Protein AF-M5RUQ2-F1 (afdb_monomer_lite)

Secondary structure (DSSP, 8-state):
-PPPHHHHHHHHHHHHHHHHHHHH--TT--GGGGHHHHHHHH-SS--HHHHHHHHHSSSHHHHHHHHHHHHHT-S---HHHHHHHHHHHHHHHH-GGGT-

Sequence (100 aa):
MTMSSDQLTHNMAQDFSEFLTNTIGLDDAPADEFFDPIAAVFGNAPTQASVVAVFKSHDGPNRLASKLNDWLETNDVTDSLARQLLEIMIVNNFGPDVIA

Organism: NCBI:txid1265738

Structure (mmCIF, N/CA/C/O backbone):
data_AF-M5RUQ2-F1
#
_entry.id   AF-M5RUQ2-F1
#
loop_
_atom_site.group_PDB
_atom_site.id
_atom_site.type_symbol
_atom_site.label_atom_id
_atom_site.label_alt_id
_atom_site.label_comp_id
_atom_site.label_asym_id
_atom_site.label_entity_id
_atom_site.label_seq_id
_atom_site.pdbx_PDB_ins_code
_atom_site.Cartn_x
_atom_site.Cartn_y
_atom_site.Cartn_z
_atom_site.occupancy
_atom_site.B_iso_or_equiv
_atom_site.auth_seq_id
_atom_site.auth_comp_id
_atom_site.auth_asym_id
_atom_site.auth_atom_id
_atom_site.pdbx_PDB_model_num
ATOM 1 N N . MET A 1 1 ? 1.455 -0.718 -23.604 1.00 49.81 1 MET A N 1
ATOM 2 C CA . MET A 1 1 ? 1.096 0.673 -23.257 1.00 49.81 1 MET A CA 1
ATOM 3 C C . MET A 1 1 ? 1.663 0.931 -21.876 1.00 49.81 1 MET A C 1
ATOM 5 O O . MET A 1 1 ? 1.495 0.067 -21.028 1.00 49.81 1 MET A O 1
ATOM 9 N N . THR A 1 2 ? 2.393 2.024 -21.673 1.00 66.62 2 THR A N 1
ATOM 10 C CA . THR A 1 2 ? 2.917 2.380 -20.346 1.00 66.62 2 THR A CA 1
ATOM 11 C C . THR A 1 2 ? 1.792 3.046 -19.560 1.00 66.62 2 THR A C 1
ATOM 13 O O . THR A 1 2 ? 1.225 4.021 -20.044 1.00 66.62 2 THR A O 1
ATOM 16 N N . MET A 1 3 ? 1.442 2.497 -18.398 1.00 80.50 3 MET A N 1
ATOM 17 C CA . MET A 1 3 ? 0.488 3.102 -17.463 1.00 80.50 3 MET A CA 1
ATOM 18 C C . MET A 1 3 ? 1.013 4.465 -16.989 1.00 80.50 3 MET A C 1
ATOM 20 O O . MET A 1 3 ? 2.215 4.601 -16.744 1.00 80.50 3 MET A O 1
ATOM 24 N N . SER A 1 4 ? 0.148 5.481 -16.899 1.00 88.56 4 SER A N 1
ATOM 25 C CA . SER A 1 4 ? 0.551 6.792 -16.370 1.00 88.56 4 SER A CA 1
ATOM 26 C C . SER A 1 4 ? 0.716 6.751 -14.846 1.00 88.56 4 SER A C 1
ATOM 28 O O . SER A 1 4 ? 0.167 5.874 -14.183 1.00 88.56 4 SER A O 1
ATOM 30 N N . SER A 1 5 ? 1.449 7.715 -14.278 1.00 87.44 5 SER A N 1
ATOM 31 C CA . SER A 1 5 ? 1.586 7.853 -12.819 1.00 87.44 5 SER A CA 1
ATOM 32 C C . SER A 1 5 ? 0.237 8.018 -12.128 1.00 87.44 5 SER A C 1
ATOM 34 O O . SER A 1 5 ? 0.017 7.419 -11.086 1.00 87.44 5 SER A O 1
ATOM 36 N N . ASP A 1 6 ? -0.674 8.785 -12.725 1.00 89.44 6 ASP A N 1
ATOM 37 C CA . ASP A 1 6 ? -1.978 9.084 -12.126 1.00 89.44 6 ASP A CA 1
ATOM 38 C C . ASP A 1 6 ? -2.875 7.842 -12.115 1.00 89.44 6 ASP A C 1
ATOM 40 O O . ASP A 1 6 ? -3.547 7.568 -11.126 1.00 89.44 6 ASP A O 1
ATOM 44 N N . GLN A 1 7 ? -2.830 7.049 -13.194 1.00 91.06 7 GLN A N 1
ATOM 45 C CA . GLN A 1 7 ? -3.506 5.752 -13.250 1.00 91.06 7 GLN A CA 1
ATOM 46 C C . GLN A 1 7 ? -2.924 4.782 -12.224 1.00 91.06 7 GLN A C 1
ATOM 48 O O . GLN A 1 7 ? -3.679 4.100 -11.543 1.00 91.06 7 GLN A O 1
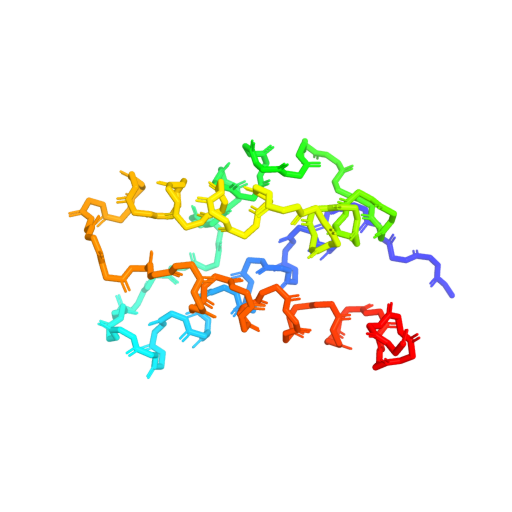ATOM 53 N N . LEU A 1 8 ? -1.596 4.752 -12.081 1.00 92.38 8 LEU A N 1
ATOM 54 C CA . LEU A 1 8 ? -0.945 3.916 -11.080 1.00 92.38 8 LEU A CA 1
ATOM 55 C C . LEU A 1 8 ? -1.357 4.328 -9.659 1.00 92.38 8 LEU A C 1
ATOM 57 O O . LEU A 1 8 ? -1.776 3.470 -8.895 1.00 92.38 8 LEU A O 1
ATOM 61 N N . THR A 1 9 ? -1.301 5.617 -9.309 1.00 92.69 9 THR A N 1
ATOM 62 C CA . THR A 1 9 ? -1.737 6.109 -7.990 1.00 92.69 9 THR A CA 1
ATOM 63 C C . THR A 1 9 ? -3.189 5.732 -7.706 1.00 92.69 9 THR A C 1
ATOM 65 O O . THR A 1 9 ? -3.485 5.259 -6.612 1.00 92.69 9 THR A O 1
ATOM 68 N N . HIS A 1 10 ? -4.081 5.889 -8.688 1.00 93.44 10 HIS A N 1
ATOM 69 C CA . HIS A 1 10 ? -5.487 5.525 -8.535 1.00 93.44 10 HIS A CA 1
ATOM 70 C C . HIS A 1 10 ? -5.679 4.018 -8.309 1.00 93.44 10 HIS A C 1
ATOM 72 O O . HIS A 1 10 ? -6.381 3.629 -7.381 1.00 93.44 10 HIS A O 1
ATOM 78 N N . ASN A 1 11 ? -5.010 3.165 -9.089 1.00 93.88 11 ASN A N 1
ATOM 79 C CA . ASN A 1 11 ? -5.087 1.716 -8.900 1.00 93.88 11 ASN A CA 1
ATOM 80 C C . ASN A 1 11 ? -4.516 1.287 -7.539 1.00 93.88 11 ASN A C 1
ATOM 82 O O . ASN A 1 11 ? -5.125 0.486 -6.839 1.00 93.88 11 ASN A O 1
ATOM 86 N N . MET A 1 12 ? -3.374 1.853 -7.131 1.00 93.81 12 MET A N 1
ATOM 87 C CA . MET A 1 12 ? -2.772 1.588 -5.820 1.00 93.81 12 MET A CA 1
ATOM 88 C C . MET A 1 12 ? -3.727 1.958 -4.682 1.00 93.81 12 MET A C 1
ATOM 90 O O . MET A 1 12 ? -3.849 1.230 -3.703 1.00 93.81 12 MET A O 1
ATOM 94 N N . ALA A 1 13 ? -4.411 3.089 -4.814 1.00 93.75 13 ALA A N 1
ATOM 95 C CA . ALA A 1 13 ? -5.404 3.548 -3.860 1.00 93.75 13 ALA A CA 1
ATOM 96 C C . ALA A 1 13 ? -6.628 2.622 -3.780 1.00 93.75 13 ALA A C 1
ATOM 98 O O . ALA A 1 13 ? -7.132 2.370 -2.685 1.00 93.75 13 ALA A O 1
ATOM 99 N N . GLN A 1 14 ? -7.075 2.077 -4.915 1.00 93.56 14 GLN A N 1
ATOM 100 C CA . GLN A 1 14 ? -8.127 1.060 -4.948 1.00 93.56 14 GLN A CA 1
ATOM 101 C C . GLN A 1 14 ? -7.679 -0.230 -4.257 1.00 93.56 14 GLN A C 1
ATOM 103 O O . GLN A 1 14 ? -8.386 -0.709 -3.375 1.00 93.56 14 GLN A O 1
ATOM 108 N N . ASP A 1 15 ? -6.476 -0.727 -4.568 1.00 93.88 15 ASP A N 1
ATOM 109 C CA . ASP A 1 15 ? -5.904 -1.905 -3.905 1.00 93.88 15 ASP A CA 1
ATOM 110 C C . ASP A 1 15 ? -5.828 -1.705 -2.377 1.00 93.88 15 ASP A C 1
ATOM 112 O O . ASP A 1 15 ? -6.100 -2.624 -1.605 1.00 93.88 15 ASP A O 1
ATOM 116 N N . PHE A 1 16 ? -5.477 -0.493 -1.927 1.00 92.44 16 PHE A N 1
ATOM 117 C CA . PHE A 1 16 ? -5.371 -0.144 -0.507 1.00 92.44 16 PHE A CA 1
ATOM 118 C C . PHE A 1 16 ? -6.732 -0.130 0.179 1.00 92.44 16 PHE A C 1
ATOM 120 O O . PHE A 1 16 ? -6.881 -0.763 1.225 1.00 92.44 16 PHE A O 1
ATOM 127 N N . SER A 1 17 ? -7.708 0.557 -0.416 1.00 92.25 17 SER A N 1
ATOM 128 C CA . SER A 1 17 ? -9.085 0.603 0.077 1.00 92.25 17 SER A CA 1
ATOM 129 C C . SER A 1 17 ? -9.658 -0.812 0.189 1.00 92.25 17 SER A C 1
ATOM 131 O O . SER A 1 17 ? -10.001 -1.248 1.286 1.00 92.25 17 SER A O 1
ATOM 133 N N . GLU A 1 18 ? -9.633 -1.593 -0.896 1.00 91.94 18 GLU A N 1
ATOM 134 C CA . GLU A 1 18 ? -10.187 -2.950 -0.917 1.00 91.94 18 GLU A CA 1
ATOM 135 C C . G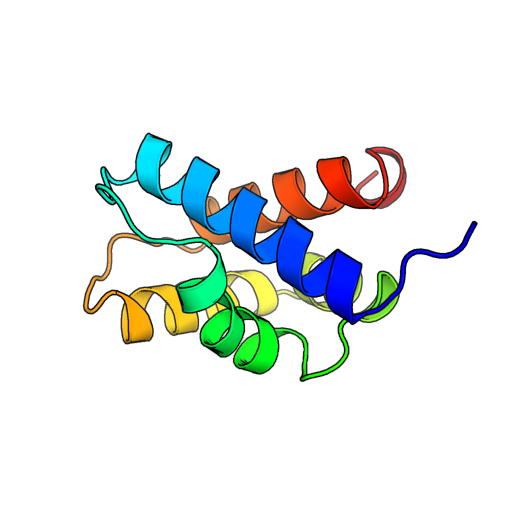LU A 1 18 ? -9.515 -3.871 0.107 1.00 91.94 18 GLU A C 1
ATOM 137 O O . GLU A 1 18 ? -10.187 -4.606 0.838 1.00 91.94 18 GLU A O 1
ATOM 142 N N . PHE A 1 19 ? -8.185 -3.848 0.191 1.00 91.88 19 PHE A N 1
ATOM 143 C CA . PHE A 1 19 ? -7.461 -4.714 1.113 1.00 91.88 19 PHE A CA 1
ATOM 144 C C . PHE A 1 19 ? -7.702 -4.332 2.576 1.00 91.88 19 PHE A C 1
ATOM 146 O O . PHE A 1 19 ? -7.944 -5.211 3.406 1.00 91.88 19 PHE A O 1
ATOM 153 N N . LEU A 1 20 ? -7.656 -3.041 2.914 1.00 90.25 20 LEU A N 1
ATOM 154 C CA . LEU A 1 20 ? -7.826 -2.579 4.293 1.00 90.25 20 LEU A CA 1
ATOM 155 C C . LEU A 1 20 ? -9.276 -2.716 4.765 1.00 90.25 20 LEU A C 1
ATOM 157 O O . LEU A 1 20 ? -9.491 -3.160 5.893 1.00 90.25 20 LEU A O 1
ATOM 161 N N . THR A 1 21 ? -10.265 -2.462 3.905 1.00 90.38 21 THR A N 1
ATOM 162 C CA . THR A 1 21 ? -11.674 -2.759 4.202 1.00 90.38 21 THR A CA 1
ATOM 163 C C . THR A 1 21 ? -11.856 -4.235 4.546 1.00 90.38 21 THR A C 1
ATOM 165 O O . THR A 1 21 ? -12.417 -4.564 5.590 1.00 90.38 21 THR A O 1
ATOM 168 N N . ASN A 1 22 ? -11.303 -5.139 3.733 1.00 88.94 22 ASN A N 1
ATOM 169 C CA . ASN A 1 22 ? -11.439 -6.578 3.959 1.00 88.94 22 ASN A CA 1
ATOM 170 C C . ASN A 1 22 ? -10.642 -7.099 5.167 1.00 88.94 22 ASN A C 1
ATOM 172 O O . ASN A 1 22 ? -11.026 -8.109 5.757 1.00 88.94 22 ASN A O 1
ATOM 176 N N . THR A 1 23 ? -9.529 -6.452 5.526 1.00 89.44 23 THR A N 1
ATOM 177 C CA . THR A 1 23 ? -8.602 -6.981 6.540 1.00 89.44 23 THR A CA 1
ATOM 178 C C . THR A 1 23 ? -8.833 -6.399 7.929 1.00 89.44 23 THR A C 1
ATOM 180 O O . THR A 1 23 ? -8.785 -7.141 8.909 1.00 89.44 23 THR A O 1
ATOM 183 N N . ILE A 1 24 ? -9.076 -5.090 8.029 1.00 87.75 24 ILE A N 1
ATOM 184 C CA . ILE A 1 24 ? -9.244 -4.390 9.313 1.00 87.75 24 ILE A CA 1
ATOM 185 C C . ILE A 1 24 ? -10.639 -3.774 9.484 1.00 87.75 24 ILE A C 1
ATOM 187 O O . ILE A 1 24 ? -10.887 -3.115 10.488 1.00 87.75 24 ILE A O 1
ATOM 191 N N . GLY A 1 25 ? -11.566 -4.014 8.548 1.00 86.69 25 GLY A N 1
ATOM 192 C CA . GLY A 1 25 ? -12.944 -3.526 8.653 1.00 86.69 25 GLY A CA 1
ATOM 193 C C . GLY A 1 25 ? -13.057 -2.018 8.453 1.00 86.69 25 GLY A C 1
ATOM 194 O O . GLY A 1 25 ? -13.854 -1.363 9.118 1.00 86.69 25 GLY A O 1
ATOM 195 N N . LEU A 1 26 ? -12.218 -1.457 7.578 1.00 83.12 26 LEU A N 1
ATOM 196 C CA . LEU A 1 26 ? -12.294 -0.053 7.203 1.00 83.12 26 LEU A CA 1
ATOM 197 C C . LEU A 1 26 ? -13.535 0.184 6.326 1.00 83.12 26 LEU A C 1
ATOM 199 O O . LEU A 1 26 ? -13.463 0.080 5.102 1.00 83.12 26 LEU A O 1
ATOM 203 N N . ASP A 1 27 ? -14.683 0.430 6.949 1.00 76.81 27 ASP A N 1
ATOM 204 C CA . ASP A 1 27 ? -15.944 0.639 6.234 1.00 76.81 27 ASP A CA 1
ATOM 205 C C . ASP A 1 27 ? -15.908 1.946 5.416 1.00 76.81 27 ASP A C 1
ATOM 207 O O . ASP A 1 27 ? -15.606 3.016 5.942 1.00 76.81 27 ASP A O 1
ATOM 211 N N . ASP A 1 28 ? -16.243 1.849 4.124 1.00 67.38 28 ASP A N 1
ATOM 212 C CA . ASP A 1 28 ? -16.500 2.967 3.199 1.00 67.38 28 ASP A CA 1
ATOM 213 C C . ASP A 1 28 ? -15.362 3.988 2.966 1.00 67.38 28 ASP A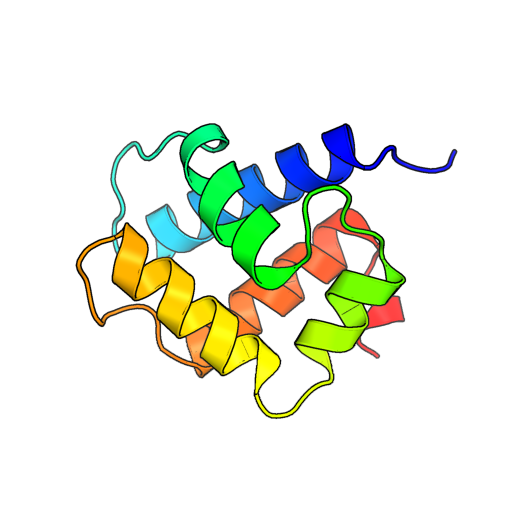 C 1
ATOM 215 O O . ASP A 1 28 ? -15.631 5.081 2.470 1.00 67.38 28 ASP A O 1
ATOM 219 N N . ALA A 1 29 ? -14.092 3.659 3.231 1.00 75.38 29 ALA A N 1
ATOM 220 C CA . ALA A 1 29 ? -12.988 4.570 2.904 1.00 75.38 29 ALA A CA 1
ATOM 221 C C . ALA A 1 29 ? -12.788 4.686 1.375 1.00 75.38 29 ALA A C 1
ATOM 223 O O . ALA A 1 29 ? -12.348 3.715 0.739 1.00 75.38 29 ALA A O 1
ATOM 224 N N . PRO A 1 30 ? -13.082 5.844 0.754 1.00 85.06 30 PRO A N 1
ATOM 225 C CA . PRO A 1 30 ? -12.921 6.014 -0.683 1.00 85.06 30 PRO A CA 1
ATOM 226 C C . PRO A 1 30 ? -11.442 5.920 -1.070 1.00 85.06 30 PRO A C 1
ATOM 228 O O . PRO A 1 30 ? -10.571 6.438 -0.377 1.00 85.06 30 PRO A O 1
ATOM 231 N N . ALA A 1 31 ? -11.155 5.301 -2.219 1.00 87.88 31 ALA A N 1
ATOM 232 C CA . ALA A 1 31 ? -9.787 5.138 -2.720 1.00 87.88 31 ALA A CA 1
ATOM 233 C C . ALA A 1 31 ? -8.999 6.466 -2.722 1.00 87.88 31 ALA A C 1
ATOM 235 O O . ALA A 1 31 ? -7.849 6.506 -2.296 1.00 87.88 31 ALA A O 1
ATOM 236 N N . ASP A 1 32 ? -9.630 7.571 -3.122 1.00 88.56 32 ASP A N 1
ATOM 237 C CA . ASP A 1 32 ? -8.976 8.881 -3.223 1.00 88.56 32 ASP A CA 1
ATOM 238 C C . ASP A 1 32 ? -8.363 9.374 -1.896 1.00 88.56 32 ASP A C 1
ATOM 240 O O . ASP A 1 32 ? -7.378 10.112 -1.911 1.00 88.56 32 ASP A O 1
ATOM 244 N N . GLU A 1 33 ? -8.869 8.925 -0.743 1.00 87.81 33 GLU A N 1
ATOM 245 C CA . GLU A 1 33 ? -8.293 9.260 0.565 1.00 87.81 33 GLU A CA 1
ATOM 246 C C . GLU A 1 33 ? -6.909 8.627 0.799 1.00 87.81 33 GLU A C 1
ATOM 248 O O . GLU A 1 33 ? -6.103 9.144 1.573 1.00 87.81 33 GLU A O 1
ATOM 253 N N . PHE A 1 34 ? -6.569 7.566 0.063 1.00 90.94 34 PHE A N 1
ATOM 254 C CA . PHE A 1 34 ? -5.256 6.926 0.125 1.00 90.94 34 PHE A CA 1
ATOM 255 C C . PHE A 1 34 ? -4.187 7.628 -0.723 1.00 90.94 34 PHE A C 1
ATOM 257 O O . PHE A 1 34 ? -3.017 7.237 -0.678 1.00 90.94 34 PHE A O 1
ATOM 264 N N . PHE A 1 35 ? -4.531 8.679 -1.475 1.00 92.00 35 PHE A N 1
ATOM 265 C CA . PHE A 1 35 ? -3.568 9.371 -2.338 1.00 92.00 35 PHE A CA 1
ATOM 266 C C . PHE A 1 35 ? -2.442 10.017 -1.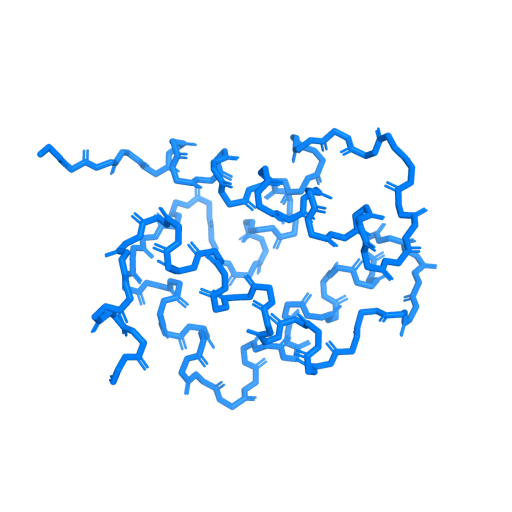529 1.00 92.00 35 PHE A C 1
ATOM 268 O O . PHE A 1 35 ? -1.276 9.911 -1.911 1.00 92.00 35 PHE A O 1
ATOM 275 N N . ASP A 1 36 ? -2.769 10.620 -0.387 1.00 90.56 36 ASP A N 1
ATOM 276 C CA . ASP A 1 36 ? -1.797 11.254 0.503 1.00 90.56 36 ASP A CA 1
ATOM 277 C C . ASP A 1 36 ? -0.802 10.250 1.114 1.00 90.56 36 ASP A C 1
ATOM 279 O O . ASP A 1 36 ? 0.411 10.460 0.972 1.00 90.56 36 ASP A O 1
ATOM 283 N N . PRO A 1 37 ? -1.229 9.135 1.747 1.00 90.88 37 PRO A N 1
ATOM 284 C CA . PRO A 1 37 ? -0.283 8.142 2.252 1.00 90.88 37 PRO A CA 1
ATOM 285 C C . PRO A 1 37 ? 0.532 7.483 1.128 1.00 90.88 37 PRO A C 1
ATOM 287 O O . PRO A 1 37 ? 1.724 7.227 1.319 1.00 90.88 37 PRO A O 1
ATOM 290 N N . ILE A 1 38 ? -0.043 7.280 -0.063 1.00 91.75 38 ILE A N 1
ATOM 291 C CA . ILE A 1 38 ? 0.696 6.793 -1.238 1.00 91.75 38 ILE A CA 1
ATOM 292 C C . ILE A 1 38 ? 1.773 7.802 -1.651 1.00 91.75 38 ILE A C 1
ATOM 294 O O . ILE A 1 38 ? 2.952 7.448 -1.744 1.00 91.75 38 ILE A O 1
ATOM 298 N N . ALA A 1 39 ? 1.419 9.072 -1.831 1.00 91.50 39 ALA A N 1
ATOM 299 C CA . ALA A 1 39 ? 2.362 10.120 -2.204 1.00 91.50 39 ALA A CA 1
ATOM 300 C C . ALA A 1 39 ? 3.473 10.294 -1.155 1.00 91.50 39 ALA A C 1
ATOM 302 O O . ALA A 1 39 ? 4.644 10.483 -1.498 1.00 91.50 39 ALA A O 1
ATOM 303 N N . ALA A 1 40 ? 3.145 10.149 0.130 1.00 91.25 40 ALA A N 1
ATOM 304 C CA . ALA A 1 40 ? 4.108 10.234 1.220 1.00 91.25 40 ALA A CA 1
ATOM 305 C C . ALA A 1 40 ? 5.136 9.088 1.225 1.00 91.25 40 ALA A C 1
ATOM 307 O O . ALA A 1 40 ? 6.247 9.266 1.736 1.00 91.25 40 ALA A O 1
ATOM 308 N N . VAL A 1 41 ? 4.795 7.915 0.682 1.00 92.38 41 VAL A N 1
ATOM 309 C CA . VAL A 1 41 ? 5.674 6.734 0.644 1.00 92.38 41 VAL A CA 1
ATOM 310 C C . VAL A 1 41 ? 6.423 6.636 -0.684 1.00 92.38 41 VAL A C 1
ATOM 312 O O . VAL A 1 41 ? 7.640 6.446 -0.683 1.00 92.38 41 VAL A O 1
ATOM 315 N N . PHE A 1 42 ? 5.720 6.805 -1.804 1.00 91.62 42 PHE A N 1
ATOM 316 C CA . PHE A 1 42 ? 6.234 6.546 -3.153 1.00 91.62 42 PHE A CA 1
ATOM 317 C C . PHE A 1 42 ? 6.533 7.818 -3.964 1.00 91.62 42 PHE A C 1
ATOM 319 O O . PHE A 1 42 ? 7.126 7.722 -5.042 1.00 91.62 42 PHE A O 1
ATOM 326 N N . GLY A 1 43 ? 6.170 8.994 -3.440 1.00 89.38 43 GLY A N 1
ATOM 327 C CA . GLY A 1 43 ? 6.252 10.290 -4.116 1.00 89.38 43 GLY A CA 1
ATOM 328 C C . GLY A 1 43 ? 5.003 10.619 -4.944 1.00 89.38 43 GLY A C 1
ATOM 329 O O . GLY A 1 43 ? 4.178 9.755 -5.216 1.00 89.38 43 GLY A O 1
ATOM 330 N N . ASN A 1 44 ? 4.890 11.872 -5.399 1.00 88.06 44 ASN A N 1
ATOM 331 C CA . ASN A 1 44 ? 3.725 12.379 -6.153 1.00 88.06 44 ASN A CA 1
ATOM 332 C C . ASN A 1 44 ? 3.554 11.772 -7.559 1.00 88.06 44 ASN A C 1
ATOM 334 O O . ASN A 1 44 ? 2.538 11.990 -8.207 1.00 88.06 44 ASN A O 1
ATOM 338 N N . ALA A 1 45 ? 4.567 11.066 -8.057 1.00 90.62 45 ALA A N 1
ATOM 339 C CA . ALA A 1 45 ? 4.546 10.400 -9.352 1.00 90.62 45 ALA A CA 1
ATOM 340 C C . ALA A 1 45 ? 5.189 9.014 -9.195 1.00 90.62 45 ALA A C 1
ATOM 342 O O . ALA A 1 45 ? 6.361 8.837 -9.550 1.00 90.62 45 ALA A O 1
ATOM 343 N N . PRO A 1 46 ? 4.475 8.049 -8.585 1.00 91.75 46 PRO A N 1
ATOM 344 C CA . PRO A 1 46 ? 5.014 6.717 -8.382 1.00 91.75 46 PRO A CA 1
ATOM 345 C C . PRO A 1 46 ? 5.333 6.060 -9.727 1.00 91.75 46 PRO A C 1
ATOM 347 O O . PRO A 1 46 ? 4.701 6.308 -10.755 1.00 91.75 46 PRO A O 1
ATOM 350 N N . THR A 1 47 ? 6.350 5.207 -9.713 1.00 92.31 47 THR A N 1
ATOM 351 C CA . THR A 1 47 ? 6.757 4.381 -10.850 1.00 92.31 47 THR A CA 1
ATOM 352 C C . THR A 1 47 ? 6.883 2.943 -10.375 1.00 92.31 47 THR A C 1
ATOM 354 O O . THR A 1 47 ? 7.106 2.700 -9.189 1.00 92.31 47 THR A O 1
ATOM 357 N N . GLN A 1 48 ? 6.843 1.978 -11.295 1.00 92.38 48 GLN A N 1
ATOM 358 C CA . GLN A 1 48 ? 7.125 0.581 -10.952 1.00 92.38 48 GLN A CA 1
ATOM 359 C C . GLN A 1 48 ? 8.447 0.441 -10.179 1.00 92.38 48 GLN A C 1
ATOM 361 O O . GLN A 1 48 ? 8.506 -0.241 -9.162 1.00 92.38 48 GLN A O 1
ATOM 366 N N . ALA A 1 49 ? 9.504 1.132 -10.618 1.00 91.62 49 ALA A N 1
ATOM 367 C CA . ALA A 1 49 ? 10.803 1.077 -9.955 1.00 91.62 49 ALA A CA 1
ATOM 368 C C . ALA A 1 49 ? 10.761 1.624 -8.517 1.00 91.62 49 ALA A C 1
ATOM 370 O O . ALA A 1 49 ? 11.367 1.020 -7.632 1.00 91.62 49 ALA A O 1
ATOM 371 N N . SER A 1 50 ? 10.047 2.729 -8.260 1.00 92.19 50 SER A N 1
ATOM 372 C CA . SER A 1 50 ? 9.954 3.298 -6.908 1.00 92.19 50 SER A CA 1
ATOM 373 C C . SER A 1 50 ? 9.116 2.428 -5.971 1.00 92.19 50 SER A C 1
ATOM 375 O O . SER A 1 50 ? 9.517 2.215 -4.828 1.00 92.19 50 SER A O 1
ATOM 377 N N . VAL A 1 51 ? 8.013 1.853 -6.458 1.00 92.44 51 VAL A N 1
ATOM 378 C CA . VAL A 1 51 ? 7.175 0.925 -5.683 1.00 92.44 51 VAL A CA 1
ATOM 379 C C . VAL A 1 51 ? 7.950 -0.343 -5.318 1.00 92.44 51 VAL A C 1
ATOM 381 O O . VAL A 1 51 ? 7.998 -0.738 -4.153 1.00 92.44 51 VAL A O 1
ATOM 384 N N . VAL A 1 52 ? 8.638 -0.945 -6.291 1.00 92.81 52 VAL A N 1
ATOM 385 C CA . VAL A 1 52 ? 9.456 -2.145 -6.063 1.00 92.81 52 VAL A CA 1
ATOM 386 C C . VAL A 1 52 ? 10.624 -1.855 -5.120 1.00 92.81 52 VAL A C 1
ATOM 388 O O . VAL A 1 52 ? 10.958 -2.697 -4.287 1.00 92.81 52 VAL A O 1
ATOM 391 N N . ALA A 1 53 ? 11.235 -0.670 -5.205 1.00 93.06 53 ALA A N 1
ATOM 392 C CA . ALA A 1 53 ? 12.293 -0.269 -4.281 1.00 93.06 53 ALA A CA 1
ATOM 393 C C . ALA A 1 53 ? 11.793 -0.207 -2.828 1.00 93.06 53 ALA A C 1
ATOM 395 O O . ALA A 1 53 ? 12.484 -0.697 -1.936 1.00 93.06 53 ALA A O 1
ATOM 396 N N . VAL A 1 54 ? 10.585 0.320 -2.592 1.00 93.19 54 VAL A N 1
ATOM 397 C CA . VAL A 1 54 ? 9.951 0.308 -1.262 1.00 93.19 54 VAL A CA 1
ATOM 398 C C . VAL A 1 54 ? 9.724 -1.130 -0.797 1.00 93.19 54 VAL A C 1
ATOM 400 O O . VAL A 1 54 ? 10.178 -1.483 0.288 1.00 93.19 54 VAL A O 1
ATOM 403 N N . PHE A 1 55 ? 9.130 -1.989 -1.627 1.00 93.00 55 PHE A N 1
ATOM 404 C CA . PHE A 1 55 ? 8.871 -3.393 -1.277 1.00 93.00 55 PHE A CA 1
ATOM 405 C C . PHE A 1 55 ? 10.136 -4.204 -0.948 1.00 93.00 55 PHE A C 1
ATOM 407 O O . PHE A 1 55 ? 10.131 -5.025 -0.028 1.00 93.00 55 PHE A O 1
ATOM 414 N N . LYS A 1 56 ? 11.230 -3.977 -1.686 1.00 90.81 56 LYS A N 1
ATOM 415 C CA . LYS A 1 56 ? 12.513 -4.674 -1.480 1.00 90.81 56 LYS A CA 1
ATOM 416 C C . LYS A 1 56 ? 13.352 -4.091 -0.342 1.00 90.81 56 LYS A C 1
ATOM 418 O O . LYS A 1 56 ? 14.311 -4.730 0.086 1.00 90.81 56 LYS A O 1
ATOM 423 N N . SER A 1 57 ? 13.034 -2.889 0.131 1.00 92.38 57 SER A N 1
ATOM 424 C CA . SER A 1 57 ? 13.758 -2.268 1.239 1.00 92.38 57 SER A CA 1
ATOM 425 C C . SER A 1 57 ? 13.340 -2.856 2.589 1.00 92.38 57 SER A C 1
ATOM 427 O O . SER A 1 57 ? 12.196 -3.262 2.770 1.00 92.38 57 SER A O 1
ATOM 429 N N . HIS A 1 58 ? 14.268 -2.877 3.549 1.00 86.69 58 HIS A N 1
ATOM 430 C CA . HIS A 1 58 ? 13.993 -3.360 4.906 1.00 86.69 58 HIS A CA 1
ATOM 431 C C . HIS A 1 58 ? 12.943 -2.500 5.631 1.00 86.69 58 HIS A C 1
ATOM 433 O O . HIS A 1 58 ? 12.081 -3.030 6.323 1.00 86.69 58 HIS A O 1
ATOM 439 N N . ASP A 1 59 ? 12.982 -1.182 5.414 1.00 90.94 59 ASP A N 1
ATOM 440 C CA . ASP A 1 59 ? 12.138 -0.216 6.128 1.00 90.94 59 ASP A CA 1
ATOM 441 C C . ASP A 1 59 ? 10.918 0.257 5.326 1.00 90.94 59 ASP A C 1
ATOM 443 O O . ASP A 1 59 ? 10.087 0.998 5.843 1.00 90.94 59 ASP A O 1
ATOM 447 N N . GLY A 1 60 ? 10.792 -0.121 4.054 1.00 90.12 60 GLY A N 1
ATOM 448 C CA . GLY A 1 60 ? 9.715 0.355 3.183 1.00 90.12 60 GLY A CA 1
ATOM 449 C C . GLY A 1 60 ? 8.322 -0.085 3.634 1.00 90.12 60 GLY A C 1
ATOM 450 O O . GLY A 1 60 ? 7.465 0.786 3.801 1.00 90.12 60 GLY A O 1
ATOM 451 N N . PRO A 1 61 ? 8.085 -1.388 3.882 1.00 92.25 61 PRO A N 1
ATOM 452 C CA . PRO A 1 61 ? 6.812 -1.861 4.423 1.00 92.25 61 PRO A CA 1
ATOM 453 C C . PRO A 1 61 ? 6.497 -1.237 5.793 1.00 92.25 61 PRO A C 1
ATOM 455 O O . PRO A 1 61 ? 5.391 -0.736 5.986 1.00 92.25 61 PRO A O 1
ATOM 458 N N . ASN A 1 62 ? 7.492 -1.111 6.679 1.00 93.88 62 ASN A N 1
ATOM 459 C CA . ASN A 1 62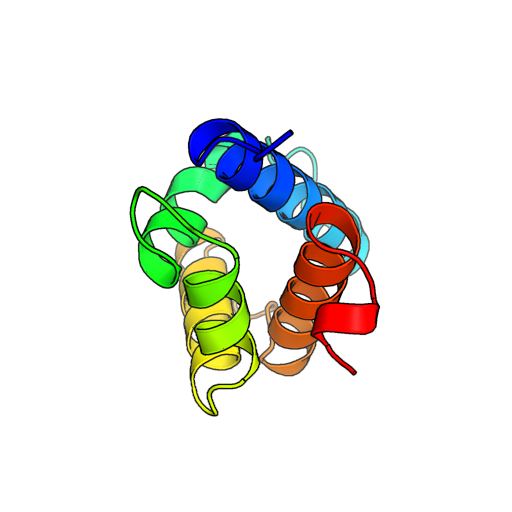 ? 7.370 -0.403 7.960 1.00 93.88 62 ASN A CA 1
ATOM 460 C C . ASN A 1 62 ? 6.965 1.073 7.795 1.00 93.88 62 ASN A C 1
ATOM 462 O O . ASN A 1 62 ? 6.114 1.585 8.523 1.00 93.88 62 ASN A O 1
ATOM 466 N N . ARG A 1 63 ? 7.558 1.781 6.827 1.00 93.25 63 ARG A N 1
ATOM 467 C CA . ARG A 1 63 ? 7.220 3.180 6.531 1.00 93.25 63 ARG A CA 1
ATOM 468 C C . ARG A 1 63 ? 5.795 3.305 6.004 1.00 93.25 63 ARG A C 1
ATOM 470 O O . ARG A 1 63 ? 5.101 4.246 6.384 1.00 93.25 63 ARG A O 1
ATOM 477 N N . LEU A 1 64 ? 5.365 2.381 5.147 1.00 94.19 64 LEU A N 1
ATOM 478 C CA . LEU A 1 64 ? 3.990 2.337 4.662 1.00 94.19 64 LEU A CA 1
ATOM 479 C C . LEU A 1 64 ? 3.008 2.074 5.809 1.00 94.19 64 LEU A C 1
ATOM 481 O O . LEU A 1 64 ? 2.052 2.830 5.958 1.00 94.19 64 LEU A O 1
ATOM 485 N N . ALA A 1 65 ? 3.285 1.073 6.647 1.00 94.44 65 ALA A N 1
ATOM 486 C CA . ALA A 1 65 ? 2.509 0.777 7.848 1.00 94.44 65 ALA A CA 1
ATOM 487 C C . ALA A 1 65 ? 2.353 2.016 8.738 1.00 94.44 65 ALA A C 1
ATOM 489 O O . ALA A 1 65 ? 1.237 2.387 9.084 1.00 94.44 65 ALA A O 1
ATOM 490 N N . SER A 1 66 ? 3.455 2.709 9.044 1.00 95.06 66 SER A N 1
ATOM 491 C CA . SER A 1 66 ? 3.424 3.943 9.836 1.00 95.06 66 SER A CA 1
ATOM 492 C C . SER A 1 66 ? 2.567 5.026 9.185 1.00 95.06 66 SER A C 1
ATOM 494 O O . SER A 1 66 ? 1.772 5.642 9.879 1.00 95.06 66 SER A O 1
ATOM 496 N N . LYS A 1 67 ? 2.676 5.250 7.870 1.00 94.25 67 LYS A N 1
ATOM 497 C CA . LYS A 1 67 ? 1.889 6.290 7.185 1.00 94.25 67 LYS A CA 1
ATOM 498 C C . LYS A 1 67 ? 0.397 5.983 7.156 1.00 94.25 67 LYS A C 1
ATOM 500 O O . LYS A 1 67 ? -0.399 6.901 7.309 1.00 94.25 67 LYS A O 1
ATOM 505 N N . LEU A 1 68 ? 0.035 4.716 6.982 1.00 92.75 68 LEU A N 1
ATOM 506 C CA . LEU A 1 68 ? -1.357 4.281 7.028 1.00 92.75 68 LEU A CA 1
ATOM 507 C C . LEU A 1 68 ? -1.917 4.360 8.449 1.00 92.75 68 LEU A C 1
ATOM 509 O O . LEU A 1 68 ? -3.005 4.882 8.618 1.00 92.75 68 LEU A O 1
ATOM 513 N N . ASN A 1 69 ? -1.167 3.920 9.461 1.00 93.50 69 ASN A N 1
ATOM 514 C CA . ASN A 1 69 ? -1.560 4.037 10.869 1.00 93.50 69 ASN A CA 1
ATOM 515 C C . ASN A 1 69 ? -1.726 5.498 11.310 1.00 93.50 69 ASN A C 1
ATOM 517 O O . ASN A 1 69 ? -2.723 5.825 11.946 1.00 93.50 69 ASN A O 1
ATOM 521 N N . ASP A 1 70 ? -0.786 6.374 10.929 1.00 92.62 70 ASP A N 1
ATOM 522 C CA . ASP A 1 70 ? -0.868 7.817 11.184 1.00 92.62 70 ASP A CA 1
ATOM 523 C C . ASP A 1 70 ? -2.154 8.407 10.579 1.00 92.62 70 ASP A C 1
ATOM 525 O O . ASP A 1 70 ? -2.826 9.208 11.220 1.00 92.62 70 ASP A O 1
ATOM 529 N N . TRP A 1 71 ? -2.480 8.025 9.338 1.00 90.81 71 TRP A N 1
ATOM 530 C CA . TRP A 1 71 ? -3.635 8.547 8.602 1.00 90.81 71 TRP A CA 1
ATOM 531 C C . TRP A 1 71 ? -4.971 7.993 9.121 1.00 90.81 71 TRP A C 1
ATOM 533 O O . TRP A 1 71 ? -5.919 8.748 9.303 1.00 90.81 71 TRP A O 1
ATOM 543 N N . LEU A 1 72 ? -5.023 6.691 9.401 1.00 89.62 72 LEU A N 1
ATOM 544 C CA . LEU A 1 72 ? -6.192 5.984 9.933 1.00 89.62 72 LEU A CA 1
ATOM 545 C C . LEU A 1 72 ? -6.444 6.242 11.422 1.00 89.62 72 LEU A C 1
ATOM 547 O O . LEU A 1 72 ? -7.431 5.749 11.963 1.00 89.62 72 LEU A O 1
ATOM 551 N N . GLU A 1 73 ? -5.523 6.930 12.098 1.00 90.50 73 GLU A N 1
ATOM 552 C CA . GLU A 1 73 ? -5.507 7.077 13.554 1.00 90.50 73 GLU A CA 1
ATOM 553 C C . GLU A 1 73 ? -5.598 5.715 14.283 1.00 90.50 73 GLU A C 1
ATOM 555 O O . GLU A 1 73 ? -6.247 5.576 15.322 1.00 90.50 73 GLU A O 1
ATOM 560 N N . THR A 1 74 ? -4.920 4.691 13.744 1.00 89.44 74 THR A N 1
ATOM 561 C CA . THR A 1 74 ? -4.901 3.313 14.274 1.00 89.44 74 THR A CA 1
ATOM 562 C C . THR A 1 74 ? -3.474 2.785 14.480 1.00 89.44 74 THR A C 1
ATOM 564 O O . THR A 1 74 ? -2.492 3.456 14.181 1.00 89.44 74 THR A O 1
ATOM 567 N N . ASN A 1 75 ? -3.343 1.572 15.026 1.00 90.19 75 ASN A N 1
ATOM 568 C CA . ASN A 1 75 ? -2.103 0.789 15.066 1.00 90.19 75 ASN A CA 1
ATOM 569 C C . ASN A 1 75 ? -2.273 -0.619 14.457 1.00 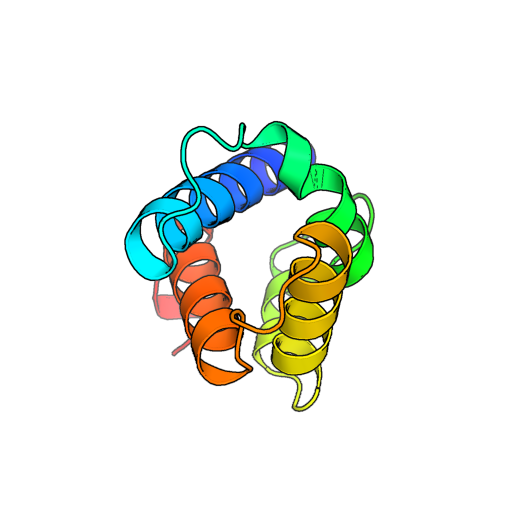90.19 75 ASN A C 1
ATOM 571 O O . ASN A 1 75 ? -1.417 -1.485 14.646 1.00 90.19 75 ASN A O 1
ATOM 575 N N . ASP A 1 76 ? -3.376 -0.859 13.746 1.00 91.62 76 ASP A N 1
ATOM 576 C CA . ASP A 1 76 ? -3.739 -2.180 13.223 1.00 91.62 76 ASP A CA 1
ATOM 577 C C . ASP A 1 76 ? -2.983 -2.555 11.936 1.00 91.62 76 ASP A C 1
ATOM 579 O O . ASP A 1 76 ? -2.870 -3.736 11.591 1.00 91.62 76 ASP A O 1
ATOM 583 N N . VAL A 1 77 ? -2.397 -1.577 11.231 1.00 93.12 77 VAL A N 1
ATOM 584 C CA . VAL A 1 77 ? -1.572 -1.835 10.045 1.00 93.12 77 VAL A CA 1
ATOM 585 C C . VAL A 1 77 ? -0.175 -2.260 10.489 1.00 93.12 77 VAL A C 1
ATOM 587 O O . VAL A 1 77 ? 0.717 -1.442 10.707 1.00 93.12 77 VAL A O 1
ATOM 590 N N . THR A 1 78 ? 0.023 -3.566 10.649 1.00 93.75 78 THR A N 1
ATOM 591 C CA . THR A 1 78 ? 1.339 -4.141 10.974 1.00 93.75 78 THR A CA 1
ATOM 592 C C . THR A 1 78 ? 2.288 -4.129 9.770 1.00 93.75 78 THR A C 1
ATOM 594 O O . THR A 1 78 ? 1.851 -4.059 8.622 1.00 93.75 78 THR A O 1
ATOM 597 N N . ASP A 1 79 ? 3.594 -4.287 10.012 1.00 92.88 79 ASP A N 1
ATOM 598 C CA . ASP A 1 79 ? 4.604 -4.461 8.952 1.00 92.88 79 ASP A CA 1
ATOM 599 C C . ASP A 1 79 ? 4.259 -5.613 7.993 1.00 92.88 79 ASP A C 1
ATOM 601 O O . ASP A 1 79 ? 4.320 -5.468 6.774 1.00 92.88 79 ASP A O 1
ATOM 605 N N . SER A 1 80 ? 3.812 -6.751 8.538 1.00 93.00 80 SER A N 1
ATOM 606 C CA . SER A 1 80 ? 3.406 -7.905 7.730 1.00 93.00 80 SER A CA 1
ATOM 607 C C . SER A 1 80 ? 2.202 -7.587 6.844 1.00 93.00 80 SER A C 1
ATOM 609 O O . SER A 1 80 ? 2.177 -7.993 5.683 1.00 93.00 80 SER A O 1
ATOM 611 N N . LEU A 1 81 ? 1.234 -6.833 7.368 1.00 93.62 81 LEU A N 1
ATOM 612 C CA . LEU A 1 81 ? 0.041 -6.423 6.633 1.00 93.62 81 LEU A CA 1
ATOM 613 C C . LEU A 1 81 ? 0.386 -5.413 5.533 1.00 93.62 81 LEU A C 1
ATOM 615 O O . LEU A 1 81 ? -0.030 -5.589 4.391 1.00 93.62 81 LEU A O 1
ATOM 619 N N . ALA A 1 82 ? 1.228 -4.419 5.830 1.00 94.06 82 ALA A N 1
ATOM 620 C CA . ALA A 1 82 ? 1.740 -3.492 4.824 1.00 94.06 82 ALA A CA 1
ATOM 621 C C . ALA A 1 82 ? 2.568 -4.209 3.747 1.00 94.06 82 ALA A C 1
ATOM 623 O O . ALA A 1 82 ? 2.510 -3.843 2.575 1.00 94.06 82 ALA A O 1
ATOM 624 N N . ARG A 1 83 ? 3.307 -5.265 4.106 1.00 94.44 83 ARG A N 1
ATOM 625 C CA . ARG A 1 83 ? 4.051 -6.076 3.137 1.00 94.44 83 ARG A CA 1
ATOM 626 C C . ARG A 1 83 ? 3.135 -6.868 2.207 1.00 94.44 83 ARG A C 1
ATOM 628 O O . ARG A 1 83 ? 3.396 -6.887 1.009 1.00 94.44 83 ARG A O 1
ATOM 635 N N . GLN A 1 84 ? 2.072 -7.471 2.736 1.00 94.56 84 GLN A N 1
ATOM 636 C CA . GLN A 1 84 ? 1.052 -8.150 1.927 1.00 94.56 84 GLN A CA 1
ATOM 637 C C . GLN A 1 84 ? 0.335 -7.169 0.996 1.00 94.56 84 GLN A C 1
ATOM 639 O O . GLN A 1 84 ? 0.167 -7.452 -0.186 1.00 94.56 84 GLN A O 1
ATOM 644 N N . LEU A 1 85 ? -0.010 -5.987 1.509 1.00 94.31 85 LEU A N 1
ATOM 645 C CA . LEU A 1 85 ? -0.613 -4.922 0.718 1.00 94.31 85 LEU A CA 1
ATOM 646 C C . LEU A 1 85 ? 0.296 -4.499 -0.447 1.00 94.31 85 LEU A C 1
ATOM 648 O O . LEU A 1 85 ? -0.162 -4.386 -1.582 1.00 94.31 85 LEU A O 1
ATOM 652 N N . LEU A 1 86 ? 1.595 -4.313 -0.182 1.00 94.50 86 LEU A N 1
ATOM 653 C CA . LEU A 1 86 ? 2.582 -4.010 -1.219 1.00 94.50 86 LEU A CA 1
ATOM 654 C C . LEU A 1 86 ? 2.668 -5.111 -2.277 1.00 94.50 86 LEU A C 1
ATOM 656 O O . LEU A 1 86 ? 2.773 -4.812 -3.463 1.00 94.50 86 LEU A O 1
ATOM 660 N N . GLU A 1 87 ? 2.645 -6.371 -1.849 1.00 94.44 87 GLU A N 1
ATOM 661 C CA . GLU A 1 87 ? 2.722 -7.527 -2.738 1.00 94.44 87 GLU A CA 1
ATOM 662 C C . GLU A 1 87 ? 1.515 -7.592 -3.678 1.00 94.44 87 GLU A C 1
ATOM 664 O O . GLU A 1 87 ? 1.696 -7.644 -4.893 1.00 94.44 87 GLU A O 1
ATOM 669 N N . ILE A 1 88 ? 0.298 -7.495 -3.134 1.00 93.50 88 ILE A N 1
ATOM 670 C CA . ILE A 1 88 ? -0.953 -7.487 -3.907 1.00 93.50 88 ILE A CA 1
ATOM 671 C C . ILE A 1 88 ? -0.942 -6.346 -4.920 1.00 93.50 88 ILE A C 1
ATOM 673 O O . ILE A 1 88 ? -1.159 -6.568 -6.109 1.00 93.50 88 ILE A O 1
ATOM 677 N N . MET A 1 89 ? -0.611 -5.140 -4.466 1.00 93.19 89 MET A N 1
ATOM 678 C CA . MET A 1 89 ? -0.574 -3.955 -5.314 1.00 93.19 89 MET A CA 1
ATOM 679 C C . MET A 1 89 ? 0.461 -4.085 -6.442 1.00 93.19 89 MET A C 1
ATOM 681 O O . MET A 1 89 ? 0.169 -3.747 -7.590 1.00 93.19 89 MET A O 1
ATOM 685 N N . ILE A 1 90 ? 1.648 -4.645 -6.176 1.00 94.25 90 ILE A N 1
ATOM 686 C CA . ILE A 1 90 ? 2.648 -4.902 -7.225 1.00 94.25 90 ILE A CA 1
ATOM 687 C C . ILE A 1 90 ? 2.143 -5.945 -8.226 1.00 94.25 90 ILE A C 1
ATOM 689 O O . ILE A 1 90 ? 2.287 -5.745 -9.434 1.00 94.25 90 ILE A O 1
ATOM 693 N N . VAL A 1 91 ? 1.545 -7.037 -7.749 1.00 94.62 91 VAL A N 1
ATOM 694 C CA . VAL A 1 91 ? 1.021 -8.110 -8.605 1.00 94.62 91 VAL A CA 1
ATOM 695 C C . VAL A 1 91 ? -0.112 -7.594 -9.494 1.00 94.62 91 VAL A C 1
ATOM 697 O O . VAL A 1 91 ? -0.085 -7.841 -10.699 1.00 94.62 91 VAL A O 1
ATOM 700 N N . ASN A 1 92 ? -1.055 -6.834 -8.936 1.00 93.50 92 ASN A N 1
ATOM 701 C CA . ASN A 1 92 ? -2.204 -6.292 -9.661 1.00 93.50 92 ASN A CA 1
ATOM 702 C C . ASN A 1 92 ? -1.790 -5.273 -10.733 1.00 93.50 92 ASN A C 1
ATOM 704 O O . ASN A 1 92 ? -2.354 -5.263 -11.827 1.00 93.50 92 ASN A O 1
ATOM 708 N N . ASN A 1 93 ? -0.779 -4.442 -10.453 1.00 92.12 93 ASN A N 1
ATOM 709 C CA . ASN A 1 93 ? -0.379 -3.347 -11.342 1.00 92.12 93 ASN A CA 1
ATOM 710 C C . ASN A 1 93 ? 0.739 -3.704 -12.331 1.00 92.12 93 ASN A C 1
ATOM 712 O O . ASN A 1 93 ? 0.814 -3.116 -13.413 1.00 92.12 93 ASN A O 1
ATOM 716 N N . PHE A 1 94 ? 1.626 -4.637 -11.976 1.00 93.12 94 PHE A N 1
ATOM 717 C CA . PHE A 1 94 ? 2.835 -4.938 -12.755 1.00 93.12 94 PHE A CA 1
ATOM 718 C C . PHE A 1 94 ? 3.035 -6.428 -13.060 1.00 93.12 94 PHE A C 1
ATOM 720 O O . PHE A 1 94 ? 3.895 -6.765 -13.876 1.00 93.12 94 PHE A O 1
ATOM 727 N N . GLY A 1 95 ? 2.240 -7.308 -12.451 1.00 92.50 95 GLY A N 1
ATOM 728 C CA . GLY A 1 95 ? 2.314 -8.755 -12.626 1.00 92.50 95 GLY A CA 1
ATOM 729 C C . GLY A 1 95 ? 3.211 -9.469 -11.601 1.00 92.50 95 GLY A C 1
ATOM 730 O O . GLY A 1 95 ? 4.090 -8.858 -10.986 1.00 92.50 95 GLY A O 1
ATOM 731 N N . PRO A 1 96 ? 3.017 -10.790 -11.422 1.00 92.75 96 PRO A N 1
ATOM 732 C CA . PRO A 1 96 ? 3.701 -11.575 -10.391 1.00 92.75 96 PRO A CA 1
ATOM 733 C C . PRO A 1 96 ? 5.210 -11.732 -10.620 1.00 92.75 96 PRO A C 1
ATOM 735 O O . PRO A 1 96 ? 5.959 -11.905 -9.664 1.00 92.75 96 PRO A O 1
ATOM 738 N N . ASP A 1 97 ? 5.684 -11.600 -11.859 1.00 91.94 97 ASP A N 1
ATOM 739 C CA . ASP A 1 97 ? 7.109 -11.737 -12.193 1.00 91.94 97 ASP A CA 1
ATOM 740 C C . ASP A 1 97 ? 7.989 -10.639 -11.560 1.00 91.94 97 ASP A C 1
ATOM 742 O O . ASP A 1 97 ? 9.210 -10.759 -11.512 1.00 91.94 97 ASP A O 1
ATOM 746 N N . VAL A 1 98 ? 7.386 -9.551 -11.068 1.00 89.31 98 VAL A N 1
ATOM 747 C CA . VAL A 1 98 ? 8.101 -8.405 -10.484 1.00 89.31 98 VAL A CA 1
ATOM 748 C C . VAL A 1 98 ? 8.577 -8.670 -9.048 1.00 89.31 98 VAL A C 1
ATOM 750 O O . VAL A 1 98 ? 9.571 -8.079 -8.608 1.00 89.31 98 VAL A O 1
ATOM 753 N N . ILE A 1 99 ? 7.882 -9.552 -8.325 1.00 83.62 99 ILE A N 1
ATOM 754 C CA . ILE A 1 99 ? 8.184 -9.925 -6.931 1.00 83.62 99 ILE A CA 1
ATOM 755 C C . ILE A 1 99 ? 8.963 -11.242 -6.804 1.00 83.62 99 ILE A C 1
ATOM 757 O O . ILE A 1 99 ? 9.388 -11.567 -5.694 1.00 83.62 99 ILE A O 1
ATOM 761 N N . ALA A 1 100 ? 9.141 -11.967 -7.914 1.00 77.19 100 ALA A N 1
ATOM 762 C CA . ALA A 1 100 ? 9.876 -13.229 -7.990 1.00 77.19 100 ALA A CA 1
ATOM 763 C C . ALA A 1 100 ? 11.391 -13.087 -7.740 1.00 77.19 100 ALA A C 1
ATOM 765 O O . ALA A 1 100 ? 11.961 -11.986 -7.956 1.00 77.19 100 ALA A O 1
#

pLDDT: mean 90.14, std 6.41, range [49.81, 95.06]

Foldseek 3Di:
DDDFQVNLLQLLLVLVVVLCCVPVVPPPDDSVLCSVLCCVQQNNRHDLVSLLVLLPDPCSLVSSQVSCCVSVVHNPSDSVNSNVSSQSSSCVPPNNVSVD

Radius of gyration: 12.33 Å; chains: 1; bounding box: 30×26×38 Å